Protein AF-A0A7Y2D2D7-F1 (afdb_monomer_lite)

pLDDT: mean 82.1, std 10.05, range [49.91, 91.75]

Structure (mmCIF, N/CA/C/O backbone):
data_AF-A0A7Y2D2D7-F1
#
_entry.id   AF-A0A7Y2D2D7-F1
#
loop_
_atom_site.group_PDB
_atom_site.id
_atom_site.type_symbol
_atom_site.label_atom_id
_atom_site.label_alt_id
_atom_site.label_comp_id
_atom_site.label_asym_id
_atom_site.label_entity_id
_atom_site.label_seq_id
_atom_site.pdbx_PDB_ins_code
_atom_site.Cartn_x
_atom_site.Cartn_y
_atom_site.Cartn_z
_atom_site.occupancy
_atom_site.B_iso_or_equiv
_atom_site.auth_seq_id
_atom_site.auth_comp_id
_atom_site.auth_asym_id
_atom_site.auth_atom_id
_atom_site.pdbx_PDB_model_num
ATOM 1 N N . MET A 1 1 ? 3.363 -9.769 -2.021 1.00 77.44 1 MET A N 1
ATOM 2 C CA . MET A 1 1 ? 2.828 -8.880 -3.078 1.00 77.44 1 MET A CA 1
ATOM 3 C C . MET A 1 1 ? 2.697 -7.475 -2.510 1.00 77.44 1 MET A C 1
ATOM 5 O O . MET A 1 1 ? 2.888 -7.328 -1.314 1.00 77.44 1 MET A O 1
ATOM 9 N N . LEU A 1 2 ? 2.437 -6.445 -3.326 1.00 79.12 2 LEU A N 1
ATOM 10 C CA . LEU A 1 2 ? 2.337 -5.060 -2.834 1.00 79.12 2 LEU A CA 1
ATOM 11 C C . LEU A 1 2 ? 1.329 -4.907 -1.679 1.00 79.12 2 LEU A C 1
ATOM 13 O O . LEU A 1 2 ? 1.622 -4.235 -0.698 1.00 79.12 2 LEU A O 1
ATOM 17 N N . HIS A 1 3 ? 0.190 -5.596 -1.779 1.00 78.69 3 HIS A N 1
ATOM 18 C CA . HIS A 1 3 ? -0.851 -5.620 -0.752 1.00 78.69 3 HIS A CA 1
ATOM 19 C C . HIS A 1 3 ? -0.337 -6.114 0.617 1.00 78.69 3 HIS A C 1
ATOM 21 O O . HIS A 1 3 ? -0.587 -5.465 1.629 1.00 78.69 3 HIS A O 1
ATOM 27 N N . ASP A 1 4 ? 0.486 -7.171 0.642 1.00 81.25 4 ASP A N 1
ATOM 28 C CA . ASP A 1 4 ? 1.075 -7.716 1.881 1.00 81.25 4 ASP A CA 1
ATOM 29 C C . ASP A 1 4 ? 2.000 -6.721 2.604 1.00 81.25 4 ASP A C 1
ATOM 31 O O . ASP A 1 4 ? 2.279 -6.880 3.790 1.00 81.25 4 ASP A O 1
ATOM 35 N N . THR A 1 5 ? 2.504 -5.711 1.890 1.00 81.31 5 THR A N 1
ATOM 36 C CA . THR A 1 5 ? 3.338 -4.640 2.453 1.00 81.31 5 THR A CA 1
ATOM 37 C C . THR A 1 5 ? 2.497 -3.516 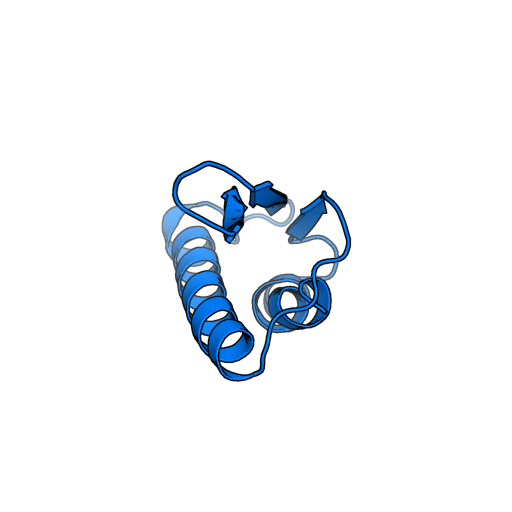3.059 1.00 81.31 5 THR A C 1
ATOM 39 O O . THR A 1 5 ? 2.959 -2.838 3.967 1.00 81.31 5 THR A O 1
ATOM 42 N N . ILE A 1 6 ? 1.285 -3.294 2.545 1.00 79.88 6 ILE A N 1
ATOM 43 C CA . ILE A 1 6 ? 0.410 -2.175 2.926 1.00 79.88 6 ILE A CA 1
ATOM 44 C C . ILE A 1 6 ? -0.433 -2.522 4.150 1.00 79.88 6 ILE A C 1
ATOM 46 O O . ILE A 1 6 ? -0.558 -1.708 5.066 1.00 79.88 6 ILE A O 1
ATOM 50 N N . TYR A 1 7 ? -0.978 -3.738 4.178 1.00 84.44 7 TYR A N 1
ATOM 51 C CA . TYR A 1 7 ? -1.860 -4.212 5.244 1.00 84.44 7 TYR A CA 1
ATOM 52 C C . TYR A 1 7 ? -1.284 -4.032 6.668 1.00 84.44 7 TYR A C 1
ATOM 54 O O . TYR A 1 7 ? -1.992 -3.507 7.532 1.00 84.44 7 TYR A O 1
ATOM 62 N N . PRO A 1 8 ? -0.009 -4.390 6.950 1.00 82.69 8 PRO A N 1
ATOM 63 C CA . PRO A 1 8 ? 0.558 -4.265 8.295 1.00 82.69 8 PRO A CA 1
ATOM 64 C C . PRO A 1 8 ? 0.688 -2.818 8.774 1.00 82.69 8 PRO A C 1
ATOM 66 O O . PRO A 1 8 ? 0.719 -2.586 9.976 1.00 82.69 8 PRO A O 1
ATOM 69 N N . GLU A 1 9 ? 0.780 -1.866 7.847 1.00 83.94 9 GLU A N 1
ATOM 70 C CA . GLU A 1 9 ? 1.018 -0.449 8.136 1.00 83.94 9 GLU A CA 1
ATOM 71 C C . GLU A 1 9 ? -0.279 0.373 8.175 1.00 83.94 9 GLU A C 1
ATOM 73 O O . GLU A 1 9 ? -0.259 1.554 8.518 1.00 83.94 9 GLU A O 1
ATOM 78 N N . THR A 1 10 ? -1.408 -0.238 7.804 1.00 79.94 10 THR A N 1
ATOM 79 C CA . THR A 1 10 ? -2.713 0.422 7.691 1.00 79.94 10 THR A CA 1
ATOM 80 C C . THR A 1 10 ? -3.774 -0.350 8.469 1.00 79.94 10 THR A C 1
ATOM 82 O O . THR A 1 10 ? -3.931 -0.128 9.668 1.00 79.94 10 THR A O 1
ATOM 85 N N . GLU A 1 11 ? -4.446 -1.309 7.835 1.00 80.06 11 GLU A N 1
ATOM 86 C CA . GLU A 1 11 ? -5.571 -2.064 8.395 1.00 80.06 11 GLU A CA 1
ATOM 87 C C . GLU A 1 11 ? -5.255 -2.720 9.743 1.00 80.06 11 GLU A C 1
ATOM 89 O O . GLU A 1 11 ? -6.054 -2.644 10.679 1.00 80.06 11 GLU A O 1
ATOM 94 N N . ALA A 1 12 ? -4.062 -3.304 9.887 1.00 78.38 12 ALA A N 1
ATOM 95 C CA . ALA A 1 12 ? -3.638 -3.937 11.135 1.00 78.38 12 ALA A CA 1
ATOM 96 C C . ALA A 1 12 ? -3.466 -2.945 12.304 1.00 78.38 12 ALA A C 1
ATOM 98 O O . ALA A 1 12 ? -3.526 -3.355 13.465 1.00 78.38 12 ALA A O 1
ATOM 99 N N . VAL A 1 13 ? -3.234 -1.662 12.010 1.00 78.44 13 VAL A N 1
ATOM 100 C CA . VAL A 1 13 ? -2.952 -0.605 12.994 1.00 78.44 13 VAL A CA 1
ATOM 101 C C . VAL A 1 13 ? -4.192 0.245 13.274 1.00 78.44 13 VAL A C 1
ATOM 103 O O . VAL A 1 13 ? -4.428 0.607 14.426 1.00 78.44 13 VAL A O 1
ATOM 106 N N . TYR A 1 14 ? -4.986 0.546 12.243 1.00 78.00 14 TYR A N 1
ATOM 107 C CA . TYR A 1 14 ? -6.081 1.520 12.306 1.00 78.00 14 TYR A CA 1
ATOM 108 C C . TYR A 1 14 ? -7.483 0.911 12.123 1.00 78.00 14 TYR A C 1
ATOM 110 O O . TYR A 1 14 ? -8.468 1.618 12.313 1.00 78.00 14 TYR A O 1
ATOM 118 N N . GLY A 1 15 ? -7.603 -0.389 11.823 1.00 77.00 15 GLY A N 1
ATOM 119 C CA . GLY A 1 15 ? -8.882 -1.102 11.704 1.00 77.00 15 GLY A CA 1
ATOM 120 C C . GLY A 1 15 ? -9.195 -1.571 10.279 1.00 77.00 15 GLY A C 1
ATOM 121 O O . GLY A 1 15 ? -8.674 -1.028 9.306 1.00 77.00 15 GLY A O 1
ATOM 122 N N . GLY A 1 16 ? -10.055 -2.590 10.172 1.00 69.75 16 GLY A N 1
ATOM 123 C CA . GLY A 1 16 ? -10.231 -3.453 8.990 1.00 69.75 16 GLY A CA 1
ATOM 124 C C . GLY A 1 16 ? -10.817 -2.842 7.712 1.00 69.75 16 GLY A C 1
ATOM 125 O O . GLY A 1 16 ? -11.083 -3.593 6.791 1.00 69.75 16 GLY A O 1
ATOM 126 N N . ASP A 1 17 ? -10.993 -1.524 7.643 1.00 76.38 17 ASP A N 1
ATOM 127 C CA . ASP A 1 17 ? -11.386 -0.789 6.431 1.00 76.38 17 ASP A CA 1
ATOM 128 C C . ASP A 1 17 ? -10.672 0.575 6.366 1.00 76.38 17 ASP A C 1
ATOM 130 O O . ASP A 1 17 ? -11.138 1.513 5.730 1.00 76.38 17 ASP A O 1
ATOM 134 N N . SER A 1 18 ? -9.542 0.738 7.060 1.00 78.44 18 SER A N 1
ATOM 135 C CA . SER A 1 18 ? -8.821 2.021 7.118 1.00 78.44 18 SER A CA 1
ATOM 136 C C . SER A 1 18 ? -8.062 2.363 5.835 1.00 78.44 18 SER A C 1
ATOM 138 O O . SER A 1 18 ? -7.654 3.513 5.657 1.00 78.44 18 SER A O 1
ATOM 140 N N . ALA A 1 19 ? -7.881 1.396 4.933 1.00 82.69 19 ALA A N 1
ATOM 141 C CA . ALA A 1 19 ? -7.242 1.608 3.646 1.00 82.69 19 ALA A CA 1
ATOM 142 C C . ALA A 1 19 ? -7.761 0.652 2.566 1.00 82.69 19 ALA A C 1
ATOM 144 O O . ALA A 1 19 ? -8.174 -0.467 2.857 1.00 82.69 19 ALA A O 1
ATOM 145 N N . SER A 1 20 ? -7.686 1.077 1.307 1.00 87.38 20 SER A N 1
ATOM 146 C CA . SER A 1 20 ? -7.846 0.223 0.134 1.00 87.38 20 SER A CA 1
ATOM 147 C C . SER A 1 20 ? -6.642 0.372 -0.796 1.00 87.38 20 SER A C 1
ATOM 149 O O . SER A 1 20 ? -5.949 1.390 -0.796 1.00 87.38 20 SER A O 1
ATOM 151 N N . LEU A 1 21 ? -6.371 -0.660 -1.598 1.00 87.38 21 LEU A N 1
ATOM 152 C CA . LEU A 1 21 ? -5.368 -0.599 -2.658 1.00 87.38 21 LEU A CA 1
ATOM 153 C C . LEU A 1 21 ? -5.979 -1.036 -3.986 1.00 87.38 21 LEU A C 1
ATOM 155 O O . LEU A 1 21 ? -6.226 -2.220 -4.219 1.00 87.38 21 LEU A O 1
ATOM 159 N N . GLY A 1 22 ? -6.157 -0.077 -4.885 1.00 88.94 22 GLY A N 1
ATOM 160 C CA . GLY A 1 22 ? -6.497 -0.307 -6.279 1.00 88.94 22 GLY A CA 1
ATOM 161 C C . GLY A 1 22 ? -5.270 -0.553 -7.163 1.00 88.94 22 GLY A C 1
ATOM 162 O O . GLY A 1 22 ? -4.144 -0.150 -6.861 1.00 88.94 22 GLY A O 1
ATOM 163 N N . GLY A 1 23 ? -5.506 -1.177 -8.316 1.00 88.94 23 GLY A N 1
ATOM 164 C CA . GLY A 1 23 ? -4.486 -1.411 -9.341 1.00 88.94 23 GLY A CA 1
ATOM 165 C C . GLY A 1 23 ? -4.082 -2.881 -9.495 1.00 88.94 23 GLY A C 1
ATOM 166 O O . GLY A 1 23 ? -4.675 -3.766 -8.877 1.00 88.94 23 GLY A O 1
ATOM 167 N N . PRO A 1 24 ? -3.117 -3.176 -10.385 1.00 88.31 24 PRO A N 1
ATOM 168 C CA . PRO A 1 24 ? -2.691 -4.540 -10.648 1.00 88.31 24 PRO A CA 1
ATOM 169 C C . PRO A 1 24 ? -1.846 -5.092 -9.499 1.00 88.31 24 PRO A C 1
ATOM 171 O O . PRO A 1 24 ? -1.132 -4.369 -8.808 1.00 88.31 24 PRO A O 1
ATOM 174 N N . GLU A 1 25 ? -1.847 -6.412 -9.351 1.00 86.62 25 GLU A N 1
ATOM 175 C CA . GLU A 1 25 ? -0.971 -7.080 -8.398 1.00 86.62 25 GLU A CA 1
ATOM 176 C C . GLU A 1 25 ? 0.499 -6.971 -8.842 1.00 86.62 25 GLU A C 1
ATOM 178 O O . GLU A 1 25 ? 0.949 -7.635 -9.781 1.00 86.62 25 GLU A O 1
ATOM 183 N N . ILE A 1 26 ? 1.270 -6.116 -8.164 1.00 87.44 26 ILE A N 1
ATOM 184 C CA . ILE A 1 26 ? 2.685 -5.889 -8.471 1.00 87.44 26 ILE A C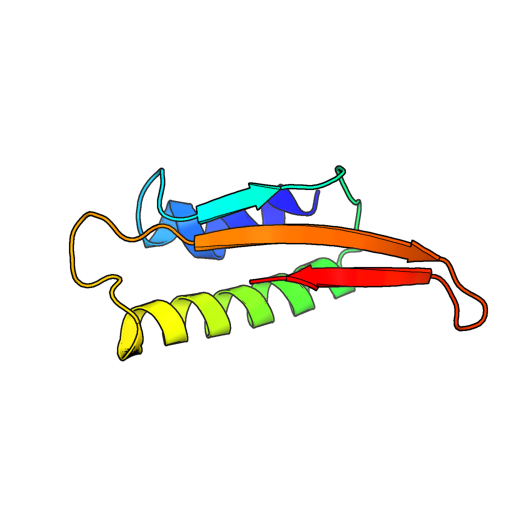A 1
ATOM 185 C C . ILE A 1 26 ? 3.563 -6.647 -7.471 1.00 87.44 26 ILE A C 1
ATOM 187 O O . ILE A 1 26 ? 3.446 -6.509 -6.250 1.00 87.44 26 ILE A O 1
ATOM 191 N N . ARG A 1 27 ? 4.486 -7.454 -8.002 1.00 88.31 27 ARG A N 1
ATOM 192 C CA . ARG A 1 27 ? 5.544 -8.094 -7.215 1.00 88.31 27 ARG A CA 1
ATOM 193 C C . ARG A 1 27 ? 6.755 -7.176 -7.159 1.00 88.31 27 ARG A C 1
ATOM 195 O O . ARG A 1 27 ? 7.317 -6.817 -8.190 1.00 88.31 27 ARG A O 1
ATOM 202 N N . VAL A 1 28 ? 7.168 -6.850 -5.945 1.00 85.75 28 VAL A N 1
ATOM 203 C CA . VAL A 1 28 ? 8.384 -6.095 -5.652 1.00 85.75 28 VAL A CA 1
ATOM 204 C C . VAL A 1 28 ? 9.400 -7.009 -4.970 1.00 85.75 28 VAL A C 1
ATOM 206 O O . VAL A 1 28 ? 9.036 -8.024 -4.376 1.00 85.75 28 VAL A O 1
ATOM 209 N N . ASN A 1 29 ? 10.687 -6.683 -5.087 1.00 89.62 29 ASN A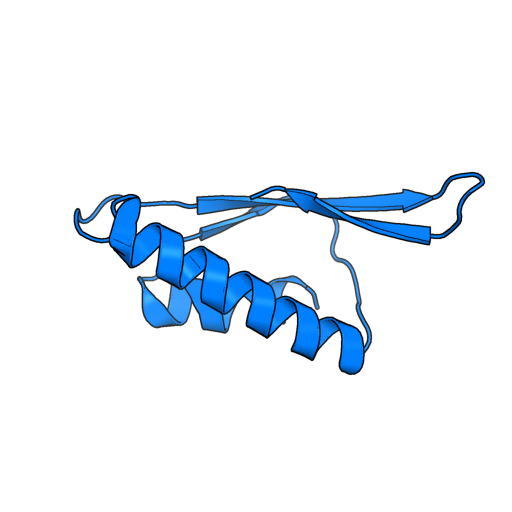 N 1
ATOM 210 C CA . ASN A 1 29 ? 11.735 -7.420 -4.381 1.00 89.62 29 ASN A CA 1
ATOM 211 C C . ASN A 1 29 ? 11.763 -7.039 -2.886 1.00 89.62 29 ASN A C 1
ATOM 213 O O . ASN A 1 29 ? 11.103 -6.090 -2.454 1.00 89.62 29 ASN A O 1
ATOM 217 N N . SER A 1 30 ? 12.555 -7.757 -2.092 1.00 88.38 30 SER A N 1
ATOM 218 C CA . SER A 1 30 ? 12.640 -7.570 -0.638 1.00 88.38 30 SER A CA 1
ATOM 219 C C . SER A 1 30 ? 13.119 -6.172 -0.228 1.00 88.38 30 SER A C 1
ATOM 221 O O . SER A 1 30 ? 12.637 -5.617 0.754 1.00 88.38 30 SER A O 1
ATOM 223 N N . GLN A 1 31 ? 14.044 -5.579 -0.988 1.00 89.75 31 GLN A N 1
ATOM 224 C CA . GLN A 1 31 ? 14.575 -4.245 -0.701 1.00 89.75 31 GLN A CA 1
ATOM 225 C C . GLN A 1 31 ? 13.514 -3.162 -0.930 1.00 89.75 31 GLN A C 1
ATOM 227 O O . GLN A 1 31 ? 13.315 -2.298 -0.080 1.00 89.75 31 GLN A O 1
ATOM 232 N N . THR A 1 32 ? 12.803 -3.231 -2.056 1.00 87.19 32 THR A N 1
ATOM 233 C CA . THR A 1 32 ? 11.690 -2.331 -2.372 1.00 87.19 32 THR A CA 1
ATOM 234 C C . THR A 1 32 ? 10.530 -2.523 -1.400 1.00 87.19 32 THR A C 1
ATOM 236 O O . THR A 1 32 ? 9.917 -1.541 -1.004 1.00 87.19 32 THR A O 1
ATOM 239 N N . THR A 1 33 ? 10.266 -3.761 -0.974 1.00 88.12 33 THR A N 1
ATOM 240 C CA . THR A 1 33 ? 9.256 -4.075 0.051 1.00 88.12 33 THR A CA 1
ATOM 241 C C . THR A 1 33 ? 9.542 -3.324 1.348 1.00 88.12 33 THR A C 1
ATOM 243 O O . THR A 1 33 ? 8.666 -2.630 1.849 1.00 88.12 33 THR A O 1
ATOM 246 N N . LEU A 1 34 ? 10.777 -3.402 1.854 1.00 88.75 34 LEU A N 1
ATOM 247 C CA . LEU A 1 34 ? 11.169 -2.723 3.090 1.00 88.75 34 LEU A CA 1
ATOM 248 C C . LEU A 1 34 ? 11.065 -1.197 2.968 1.00 88.75 34 LEU A C 1
ATOM 250 O O . LEU A 1 34 ? 10.476 -0.547 3.826 1.00 88.75 34 LEU A O 1
ATOM 254 N N . ALA A 1 35 ? 11.621 -0.632 1.894 1.00 88.69 35 ALA A N 1
ATOM 255 C CA . ALA A 1 35 ? 11.585 0.810 1.669 1.00 88.69 35 ALA A CA 1
ATOM 256 C C . ALA A 1 35 ? 10.146 1.334 1.544 1.00 88.69 35 ALA A C 1
ATOM 258 O O . ALA A 1 35 ? 9.830 2.403 2.063 1.00 88.69 35 ALA A O 1
ATOM 259 N N . LEU A 1 36 ? 9.272 0.571 0.881 1.00 87.69 36 LEU A N 1
ATOM 260 C CA . LEU A 1 36 ? 7.872 0.933 0.742 1.00 87.69 36 LEU A CA 1
ATOM 261 C C . LEU A 1 36 ? 7.116 0.828 2.066 1.00 87.69 36 LEU A C 1
ATOM 263 O O . LEU A 1 36 ? 6.393 1.760 2.394 1.00 87.69 36 LEU A O 1
ATOM 267 N N . GLY A 1 37 ? 7.305 -0.252 2.830 1.00 87.31 37 GLY A N 1
ATOM 268 C CA . GLY A 1 37 ? 6.678 -0.405 4.147 1.00 87.31 37 GLY A CA 1
ATOM 269 C C . GLY A 1 37 ? 6.982 0.791 5.048 1.00 87.31 37 GLY A C 1
ATOM 270 O O . GLY A 1 37 ? 6.071 1.396 5.596 1.00 87.31 37 GLY A O 1
ATOM 27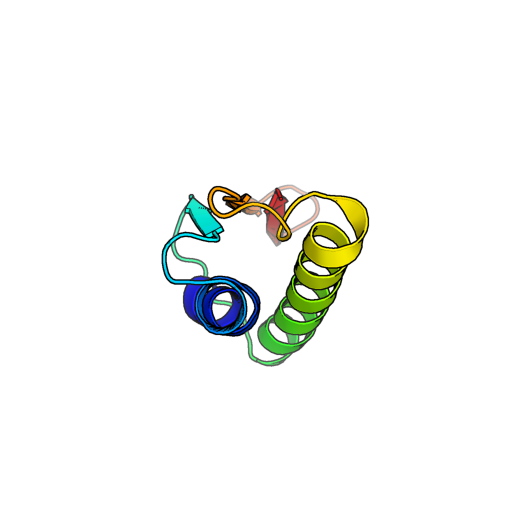1 N N . MET A 1 38 ? 8.242 1.239 5.076 1.00 91.69 38 MET A N 1
ATOM 272 C CA . MET A 1 38 ? 8.623 2.451 5.807 1.00 9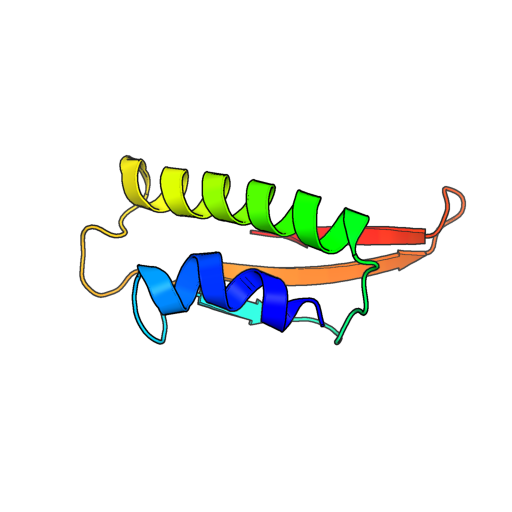1.69 38 MET A CA 1
ATOM 273 C C . MET A 1 38 ? 7.932 3.718 5.287 1.00 91.69 38 MET A C 1
ATOM 275 O O . MET A 1 38 ? 7.458 4.525 6.078 1.00 91.69 38 MET A O 1
ATOM 279 N N . ALA A 1 39 ? 7.872 3.923 3.969 1.00 89.44 39 ALA A N 1
ATOM 280 C CA . ALA A 1 39 ? 7.210 5.102 3.410 1.00 89.44 39 ALA A CA 1
ATOM 281 C C . ALA A 1 39 ? 5.717 5.137 3.775 1.00 89.44 39 ALA A C 1
ATOM 283 O O . ALA A 1 39 ? 5.194 6.182 4.152 1.00 89.44 39 ALA A O 1
ATOM 284 N N . ILE A 1 40 ? 5.049 3.986 3.698 1.00 87.31 40 ILE A N 1
ATOM 285 C CA . ILE A 1 40 ? 3.633 3.812 4.033 1.00 87.31 40 ILE A CA 1
ATOM 286 C C . ILE A 1 40 ? 3.397 4.007 5.526 1.00 87.31 40 ILE A C 1
ATOM 288 O O . ILE A 1 40 ? 2.467 4.720 5.886 1.00 87.31 40 ILE A O 1
ATOM 292 N N . HIS A 1 41 ? 4.274 3.479 6.378 1.00 86.38 41 HIS A N 1
ATOM 293 C CA . HIS A 1 41 ? 4.239 3.699 7.821 1.00 86.38 41 HIS A CA 1
ATOM 294 C C . HIS A 1 41 ? 4.238 5.191 8.181 1.00 86.38 41 HIS A C 1
ATOM 296 O O . HIS A 1 41 ? 3.408 5.663 8.961 1.00 86.38 41 HIS A O 1
ATOM 302 N N . GLU A 1 42 ? 5.151 5.961 7.585 1.00 89.00 42 GLU A N 1
ATOM 303 C CA . GLU A 1 42 ? 5.256 7.400 7.834 1.00 89.00 42 GLU A CA 1
ATOM 304 C C . GLU A 1 42 ? 4.049 8.167 7.271 1.00 89.00 42 GLU A C 1
ATOM 306 O O . GLU A 1 42 ? 3.539 9.084 7.917 1.00 89.00 42 GLU A O 1
ATOM 311 N N . MET A 1 43 ? 3.541 7.783 6.093 1.00 86.56 43 MET A N 1
ATOM 312 C CA . MET A 1 43 ? 2.326 8.373 5.510 1.00 86.56 43 MET A CA 1
ATOM 313 C C . MET A 1 43 ? 1.079 8.080 6.354 1.00 86.56 43 MET A C 1
ATOM 315 O O . MET A 1 43 ? 0.293 8.994 6.621 1.00 86.56 43 MET A O 1
ATOM 319 N N . ALA A 1 44 ? 0.923 6.849 6.842 1.00 82.56 44 ALA A N 1
ATOM 320 C CA . ALA A 1 44 ? -0.162 6.454 7.733 1.00 82.56 44 ALA A CA 1
ATOM 321 C C . ALA A 1 44 ? -0.067 7.198 9.074 1.00 82.56 44 ALA A C 1
ATOM 323 O O . ALA A 1 44 ? -1.043 7.791 9.534 1.00 82.56 44 ALA A O 1
ATOM 324 N N . THR A 1 45 ? 1.140 7.294 9.639 1.00 85.25 45 THR A N 1
ATOM 325 C CA . THR A 1 45 ? 1.411 8.056 10.864 1.00 85.25 45 THR A CA 1
ATOM 326 C C . THR A 1 45 ? 1.089 9.541 10.694 1.00 85.25 45 THR A C 1
ATOM 328 O O . THR A 1 45 ? 0.490 10.147 11.586 1.00 85.25 45 THR A O 1
ATOM 331 N N . ASN A 1 46 ? 1.442 10.145 9.557 1.00 84.50 46 ASN A N 1
ATOM 332 C CA . ASN A 1 46 ? 1.109 11.538 9.257 1.00 84.50 46 ASN A CA 1
ATOM 333 C C . ASN A 1 46 ? -0.400 11.739 9.092 1.00 84.50 46 ASN A C 1
ATOM 335 O O . ASN A 1 46 ? -0.957 12.666 9.682 1.00 84.50 46 ASN A O 1
ATOM 339 N N . THR A 1 47 ? -1.073 10.848 8.366 1.00 80.50 47 THR A N 1
ATOM 340 C CA . THR A 1 47 ? -2.538 10.851 8.232 1.00 80.50 47 THR A CA 1
ATOM 341 C C . THR A 1 47 ? -3.209 10.716 9.603 1.00 80.50 47 THR A C 1
ATOM 343 O O . THR A 1 47 ? -4.184 11.407 9.888 1.00 80.50 47 THR A O 1
ATOM 346 N N . ALA A 1 48 ? -2.639 9.928 10.518 1.00 77.19 48 ALA A N 1
ATOM 347 C CA . ALA A 1 48 ? -3.184 9.766 11.864 1.00 77.19 48 ALA A CA 1
ATOM 348 C C . ALA A 1 48 ? -2.965 10.986 12.755 1.00 77.19 48 ALA A C 1
ATOM 350 O O . ALA A 1 48 ? -3.864 11.393 13.489 1.00 77.19 48 ALA A O 1
ATOM 351 N N . ARG A 1 49 ? -1.780 11.598 12.679 1.00 74.94 49 ARG A N 1
ATOM 352 C CA . ARG A 1 49 ? -1.430 12.782 13.476 1.00 74.94 49 ARG A CA 1
ATOM 353 C C . ARG A 1 49 ? -2.153 14.044 13.019 1.00 74.94 49 ARG A C 1
ATOM 355 O O . ARG A 1 49 ? -2.452 14.889 13.859 1.00 74.94 49 ARG A O 1
ATOM 362 N N . TYR A 1 50 ? -2.390 14.192 11.716 1.00 72.31 50 TYR A N 1
ATOM 363 C CA . TYR A 1 50 ? -2.829 15.459 11.123 1.00 72.31 50 TYR A CA 1
ATOM 364 C C . TYR A 1 50 ? -4.145 15.377 10.338 1.00 72.31 50 TYR A C 1
ATOM 366 O O . TYR A 1 50 ? -4.747 16.418 10.090 1.00 72.31 50 TYR A O 1
ATOM 374 N N . GLY A 1 51 ? -4.577 14.183 9.924 1.00 60.75 51 GLY A N 1
ATOM 375 C CA . GLY A 1 51 ? -5.507 14.002 8.804 1.00 60.75 51 GLY A CA 1
ATOM 376 C C . GLY A 1 51 ? -6.816 13.257 9.075 1.00 60.75 51 GLY A C 1
ATOM 377 O O . GLY A 1 51 ? -7.577 13.138 8.128 1.00 60.75 51 GLY A O 1
ATOM 378 N N . ALA A 1 52 ? -7.113 12.846 10.318 1.00 54.62 52 ALA A N 1
ATOM 379 C CA . ALA A 1 52 ? -8.414 12.319 10.781 1.00 54.62 52 ALA A CA 1
ATOM 380 C C . ALA A 1 52 ? -8.560 10.820 11.135 1.00 54.62 52 ALA A C 1
ATOM 382 O O . ALA A 1 52 ? -9.696 10.408 11.339 1.00 54.62 52 ALA A O 1
ATOM 383 N N . PHE A 1 53 ? -7.506 10.030 11.413 1.00 52.56 53 PHE A N 1
ATOM 384 C CA . PHE A 1 53 ? -7.706 8.727 12.118 1.00 52.56 53 PHE A CA 1
ATOM 385 C C . PHE A 1 53 ? -8.261 8.850 13.561 1.00 52.56 53 PHE A C 1
ATOM 387 O O . PHE A 1 53 ? -8.281 7.892 14.326 1.00 52.56 53 PHE A O 1
ATOM 394 N N . SER A 1 54 ? -8.702 10.043 13.959 1.00 49.91 54 SER A N 1
ATOM 395 C CA . SER A 1 54 ? -9.323 10.378 15.240 1.00 49.91 54 SER A CA 1
ATOM 396 C C . SER A 1 54 ? -10.861 10.367 15.215 1.00 49.91 54 SER A C 1
ATOM 398 O O . SER A 1 54 ? -11.478 10.617 16.249 1.00 49.91 54 SER A O 1
ATOM 400 N N . THR A 1 55 ? -11.480 10.064 14.072 1.00 52.78 55 THR A N 1
ATOM 401 C CA . THR A 1 55 ? -12.927 9.826 13.917 1.00 52.78 55 THR A CA 1
ATOM 402 C C . THR A 1 55 ? -13.132 8.469 13.252 1.00 52.78 55 THR A C 1
ATOM 404 O O . THR A 1 55 ? -12.406 8.160 12.316 1.00 52.78 55 THR A O 1
ATOM 407 N N . ASP A 1 56 ? -14.103 7.681 13.721 1.00 55.78 56 ASP A N 1
ATOM 408 C CA . ASP A 1 56 ? -14.323 6.252 13.407 1.00 55.78 56 ASP A CA 1
ATOM 409 C C . ASP A 1 56 ? -14.536 5.882 11.909 1.00 55.78 56 ASP A C 1
ATOM 411 O O . ASP A 1 56 ? -14.832 4.732 11.610 1.00 55.78 56 ASP A O 1
ATOM 415 N N . ASP A 1 57 ? -14.371 6.820 10.968 1.00 57.97 57 ASP A N 1
ATOM 416 C CA . ASP A 1 57 ? -14.769 6.719 9.551 1.00 57.97 57 ASP A CA 1
ATOM 417 C C . ASP A 1 57 ? -13.645 7.078 8.550 1.00 57.97 57 ASP A C 1
ATOM 419 O O . ASP A 1 57 ? -13.902 7.421 7.394 1.00 57.97 57 ASP A O 1
ATOM 423 N N . THR A 1 58 ? -12.374 7.060 8.960 1.00 66.38 58 THR A N 1
ATOM 424 C CA . THR A 1 58 ? -11.274 7.359 8.025 1.00 66.38 58 THR A CA 1
ATOM 425 C C . THR A 1 58 ? -10.805 6.167 7.221 1.00 66.38 58 THR A C 1
ATOM 427 O O . THR A 1 58 ? -10.301 5.186 7.767 1.00 66.38 58 THR A O 1
ATOM 430 N N . HIS A 1 59 ? -10.881 6.355 5.908 1.00 78.62 59 HIS A N 1
ATOM 431 C CA . HIS A 1 59 ? -10.434 5.449 4.869 1.00 78.62 59 HIS A CA 1
ATOM 432 C C . HIS A 1 59 ? -9.391 6.145 3.984 1.00 78.62 59 HIS A C 1
ATOM 434 O O . HIS A 1 59 ? -9.568 7.310 3.621 1.00 78.62 59 HIS A O 1
ATOM 440 N N . VAL A 1 60 ? -8.322 5.435 3.624 1.00 82.31 60 VAL A N 1
ATOM 441 C CA . VAL A 1 60 ? -7.304 5.888 2.666 1.00 82.31 60 VAL A CA 1
ATOM 442 C C . VAL A 1 60 ? -7.384 5.049 1.394 1.00 82.31 60 VAL A C 1
ATOM 444 O O . VAL A 1 60 ? -7.094 3.856 1.417 1.00 82.31 60 VAL A O 1
ATOM 447 N N . ASP A 1 61 ? -7.702 5.682 0.270 1.00 87.44 61 ASP A N 1
ATOM 448 C CA . ASP A 1 61 ? -7.692 5.031 -1.039 1.00 87.44 61 ASP A CA 1
ATOM 449 C C . ASP A 1 61 ? -6.322 5.167 -1.706 1.00 87.44 61 ASP A C 1
ATOM 451 O O . ASP A 1 61 ? -5.950 6.239 -2.176 1.00 87.44 61 ASP A O 1
ATOM 455 N N . MET A 1 62 ? -5.584 4.063 -1.812 1.00 88.88 62 MET A N 1
ATOM 456 C CA . MET A 1 62 ? -4.333 4.022 -2.564 1.00 88.88 62 MET A CA 1
ATOM 457 C C . MET A 1 62 ? -4.542 3.413 -3.944 1.00 88.88 62 MET A C 1
ATOM 459 O O . MET A 1 62 ? -5.312 2.471 -4.131 1.00 88.88 62 MET A O 1
ATOM 463 N N . SER A 1 63 ? -3.774 3.880 -4.924 1.00 91.56 63 SER A N 1
ATOM 464 C CA . SER A 1 63 ? -3.688 3.238 -6.233 1.00 91.56 63 SER A CA 1
ATOM 465 C C . SER A 1 63 ? -2.241 2.941 -6.596 1.00 91.56 63 SER A C 1
ATOM 467 O O . SER A 1 63 ? -1.324 3.710 -6.305 1.00 91.56 63 SER A O 1
ATOM 469 N N . CYS A 1 64 ? -2.012 1.800 -7.237 1.00 91.56 64 CYS A N 1
ATOM 470 C CA . CYS A 1 64 ? -0.707 1.463 -7.778 1.00 91.56 64 CYS A CA 1
ATOM 471 C C . CYS A 1 64 ? -0.774 1.232 -9.284 1.00 91.56 64 CYS A C 1
ATOM 473 O O . CYS A 1 64 ? -1.756 0.740 -9.839 1.00 91.56 64 CYS A O 1
ATOM 475 N N . SER A 1 65 ? 0.308 1.580 -9.971 1.00 91.75 65 SER A N 1
ATOM 476 C CA . SER A 1 65 ? 0.478 1.282 -11.386 1.00 91.75 65 SER A CA 1
ATOM 477 C C . SER A 1 65 ? 1.947 1.074 -11.726 1.00 91.75 65 SER A C 1
ATOM 479 O O . SER A 1 65 ? 2.853 1.628 -11.099 1.00 91.75 65 SER A O 1
ATOM 481 N N . ARG A 1 66 ? 2.189 0.248 -12.743 1.00 90.56 66 ARG A N 1
ATOM 482 C CA . ARG A 1 66 ? 3.516 0.078 -13.328 1.00 90.56 66 ARG A CA 1
ATOM 483 C C . ARG A 1 66 ? 3.613 0.966 -14.559 1.00 90.56 66 ARG A C 1
ATOM 485 O O . ARG A 1 66 ? 2.831 0.808 -15.492 1.00 90.56 66 ARG A O 1
ATOM 492 N N . ILE A 1 67 ? 4.561 1.890 -14.551 1.00 91.69 67 ILE A N 1
ATOM 493 C CA . ILE A 1 67 ? 4.850 2.777 -15.674 1.00 91.69 67 ILE A CA 1
ATOM 494 C C . ILE A 1 67 ? 6.068 2.213 -16.392 1.00 91.69 67 ILE A C 1
ATOM 496 O O . ILE A 1 67 ? 7.138 2.094 -15.802 1.00 91.69 67 ILE A O 1
ATOM 500 N N . ASN A 1 68 ? 5.893 1.866 -17.664 1.00 90.44 68 ASN A N 1
ATOM 501 C CA . ASN A 1 68 ? 6.976 1.454 -18.544 1.00 90.44 68 ASN A CA 1
ATOM 502 C C . ASN A 1 68 ? 7.107 2.501 -19.651 1.00 90.44 68 ASN A C 1
ATOM 504 O O . ASN A 1 68 ? 6.223 2.620 -20.501 1.00 90.44 68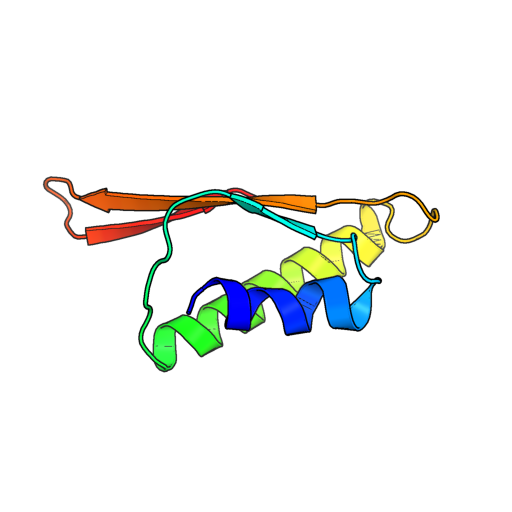 ASN A O 1
ATOM 508 N N . ASP A 1 69 ? 8.170 3.297 -19.593 1.00 89.81 69 ASP A N 1
ATOM 509 C CA . ASP A 1 69 ? 8.449 4.356 -20.556 1.00 89.81 69 ASP A CA 1
ATOM 510 C C . ASP A 1 69 ? 9.930 4.356 -20.977 1.00 89.81 69 ASP A C 1
ATOM 512 O O . ASP A 1 69 ? 10.719 3.490 -20.592 1.00 89.81 69 ASP A O 1
ATOM 516 N N . ALA A 1 70 ? 10.328 5.336 -21.794 1.00 89.75 70 ALA A N 1
ATOM 517 C CA . ALA A 1 70 ? 11.712 5.471 -22.254 1.00 89.75 70 ALA A CA 1
ATOM 518 C C . ALA A 1 70 ? 12.728 5.667 -21.108 1.00 89.75 70 ALA A C 1
ATOM 520 O O . ALA A 1 70 ? 13.923 5.450 -21.305 1.00 89.75 70 ALA A O 1
ATOM 521 N N . ALA A 1 71 ? 12.273 6.068 -19.918 1.00 84.94 71 ALA A N 1
ATOM 522 C CA . ALA A 1 71 ? 13.080 6.249 -18.720 1.00 84.94 71 ALA A CA 1
ATOM 523 C C . ALA A 1 71 ? 13.108 5.001 -17.817 1.00 84.94 71 ALA A C 1
ATOM 525 O O . ALA A 1 71 ? 13.676 5.070 -16.720 1.00 84.94 71 ALA A O 1
ATOM 526 N N . GLY A 1 72 ? 12.522 3.887 -18.266 1.00 87.88 72 GLY A N 1
ATOM 527 C CA . GLY A 1 72 ? 12.593 2.574 -17.638 1.00 87.88 72 GLY A CA 1
ATOM 528 C C . GLY A 1 72 ? 11.281 2.108 -17.012 1.00 87.88 72 GLY A C 1
ATOM 529 O O . GLY A 1 72 ? 10.198 2.619 -17.288 1.00 87.88 72 GLY A O 1
ATOM 530 N N . ASP A 1 73 ? 11.402 1.093 -16.163 1.00 86.62 73 ASP A N 1
ATOM 531 C CA . ASP A 1 73 ? 10.290 0.495 -15.433 1.00 86.62 73 ASP A CA 1
ATOM 532 C C . ASP A 1 73 ? 10.178 1.109 -14.033 1.00 86.62 73 ASP A C 1
ATOM 534 O O . ASP A 1 73 ? 11.128 1.070 -13.247 1.00 86.62 73 ASP A O 1
ATOM 538 N N . ARG A 1 74 ? 9.027 1.710 -13.730 1.00 88.69 74 ARG A N 1
ATOM 539 C CA . ARG A 1 74 ? 8.772 2.442 -12.487 1.00 88.69 74 ARG A CA 1
ATOM 540 C C . ARG A 1 74 ? 7.482 1.972 -11.842 1.00 88.69 74 ARG A C 1
ATOM 542 O O . ARG A 1 74 ? 6.477 1.734 -12.506 1.00 88.69 74 ARG A O 1
ATOM 549 N N . LEU A 1 75 ? 7.502 1.917 -10.519 1.00 88.00 75 LEU A N 1
ATOM 550 C CA . LEU A 1 75 ? 6.303 1.774 -9.711 1.00 88.00 75 LEU A CA 1
ATOM 551 C C . LEU A 1 75 ? 5.793 3.173 -9.353 1.00 88.00 75 LEU A C 1
ATOM 553 O O . LEU A 1 75 ? 6.530 3.954 -8.751 1.00 88.00 75 LEU A O 1
ATOM 557 N N . ARG A 1 76 ? 4.552 3.487 -9.726 1.00 90.31 76 ARG A N 1
ATOM 558 C CA . ARG A 1 76 ? 3.824 4.658 -9.232 1.00 90.31 76 ARG A CA 1
ATOM 559 C C . ARG A 1 76 ? 2.827 4.198 -8.179 1.00 90.31 76 ARG A C 1
ATOM 561 O O . ARG A 1 76 ? 2.083 3.246 -8.407 1.00 90.31 76 ARG A O 1
ATOM 568 N N . ILE A 1 77 ? 2.834 4.898 -7.054 1.00 89.31 77 ILE A N 1
ATOM 569 C CA . ILE A 1 77 ? 1.859 4.754 -5.980 1.00 89.31 77 ILE A CA 1
ATOM 570 C C . ILE A 1 77 ? 1.264 6.136 -5.756 1.00 89.31 77 ILE A C 1
ATOM 572 O O . ILE A 1 77 ? 2.002 7.119 -5.677 1.00 89.31 77 ILE A O 1
ATOM 576 N N . GLU A 1 78 ? -0.055 6.190 -5.715 1.00 89.69 78 GLU A N 1
ATOM 577 C CA . GLU A 1 78 ? -0.841 7.368 -5.381 1.00 89.69 78 GLU A CA 1
ATOM 578 C C . GLU A 1 78 ? -1.548 7.075 -4.056 1.00 89.69 78 GLU A C 1
ATOM 580 O O . GLU A 1 78 ? -2.069 5.973 -3.874 1.00 89.69 78 GLU A O 1
ATOM 585 N N . TRP A 1 79 ? -1.470 8.036 -3.138 1.00 84.94 79 TRP A N 1
ATOM 586 C CA . TRP A 1 79 ? -2.027 8.009 -1.787 1.00 84.94 79 TRP A CA 1
ATOM 587 C C . TRP A 1 79 ? -3.065 9.115 -1.667 1.00 84.94 79 TRP A C 1
ATOM 589 O O . TRP A 1 79 ? -2.761 10.230 -2.157 1.00 84.94 79 TRP A O 1
#

Secondary structure (DSSP, 8-state):
-HHHHHGGGTHHHH-TTSEEEES------HHHHHHHHHHHHHHHHHHHHHSSTTSTT--EEEEEEEEEETTEEEEEEE-

Sequence (79 aa):
MLHDTIYPETEAVYGGDSASLGGPEIRVNSQTTLALGMAIHEMATNTARYGAFSTDDTHVDMSCSRINDAAGDRLRIEW

Radius of gyration: 13.21 Å; chains: 1; bounding box: 29×24×38 Å

Foldseek 3Di:
DQVVLQCVLACVVLHPQQEDEADDDDDDDPVVSVVVSVVNNVVRVCCCVPNDSVDNDHYYYKYWDWDADPVGTDIDIDD